Protein AF-A0A502XZ14-F1 (afdb_monomer_lite)

Structure (mmCIF, N/CA/C/O backbone):
data_AF-A0A502XZ14-F1
#
_entry.id   AF-A0A502XZ14-F1
#
loop_
_atom_site.group_PDB
_atom_site.id
_atom_site.type_symbol
_atom_site.label_atom_id
_atom_site.label_alt_id
_atom_site.label_comp_id
_atom_site.label_asym_id
_atom_site.label_entity_id
_atom_site.label_seq_id
_atom_site.pdbx_PDB_ins_code
_atom_site.Cartn_x
_atom_site.Cartn_y
_atom_site.Cartn_z
_atom_site.occupancy
_atom_site.B_iso_or_equiv
_atom_site.auth_seq_id
_atom_site.auth_comp_id
_atom_site.auth_asym_id
_atom_site.auth_atom_id
_atom_site.pdbx_PDB_model_num
ATOM 1 N N . MET A 1 1 ? -4.912 14.839 -7.525 1.00 28.81 1 MET A N 1
ATOM 2 C CA . MET A 1 1 ? -3.686 14.973 -8.349 1.00 28.81 1 MET A CA 1
ATOM 3 C C . MET A 1 1 ? -2.509 14.841 -7.400 1.00 28.81 1 MET A C 1
ATOM 5 O O . MET A 1 1 ? -2.170 15.815 -6.741 1.00 28.81 1 MET A O 1
ATOM 9 N N . ALA A 1 2 ? -1.990 13.626 -7.237 1.00 28.59 2 ALA A N 1
ATOM 10 C CA . ALA A 1 2 ? -0.943 13.310 -6.268 1.00 28.59 2 ALA A CA 1
ATOM 11 C C . ALA A 1 2 ? 0.416 13.217 -6.973 1.00 28.59 2 ALA A C 1
ATOM 13 O O . ALA A 1 2 ? 0.514 12.670 -8.069 1.00 28.59 2 ALA A O 1
ATOM 14 N N . ALA A 1 3 ? 1.461 13.758 -6.349 1.00 26.08 3 ALA A N 1
ATOM 15 C CA . ALA A 1 3 ? 2.834 13.681 -6.828 1.00 26.08 3 ALA A CA 1
ATOM 16 C C . ALA A 1 3 ? 3.702 13.107 -5.704 1.00 26.08 3 ALA A C 1
ATOM 18 O O . ALA A 1 3 ? 4.000 13.791 -4.729 1.00 26.08 3 ALA A O 1
ATOM 19 N N . ALA A 1 4 ? 4.144 11.856 -5.839 1.00 37.56 4 ALA A N 1
ATOM 20 C CA . ALA A 1 4 ? 5.187 11.325 -4.966 1.00 37.56 4 ALA A CA 1
ATOM 21 C C . ALA A 1 4 ? 6.507 12.070 -5.239 1.00 37.56 4 ALA A C 1
ATOM 23 O O . ALA A 1 4 ? 6.778 12.418 -6.383 1.00 37.56 4 ALA A O 1
ATOM 24 N N . ILE A 1 5 ? 7.351 12.292 -4.225 1.00 33.88 5 ILE A N 1
ATOM 25 C CA . ILE A 1 5 ? 8.728 12.795 -4.380 1.00 33.88 5 ILE A CA 1
ATOM 26 C C . ILE A 1 5 ? 9.656 11.822 -3.647 1.00 33.88 5 ILE A C 1
ATOM 28 O O . ILE A 1 5 ? 9.766 11.842 -2.425 1.00 33.88 5 ILE A O 1
ATOM 32 N N . GLY A 1 6 ? 10.324 10.935 -4.380 1.00 41.91 6 GLY A N 1
ATOM 33 C CA . GLY A 1 6 ? 11.262 9.968 -3.807 1.00 41.91 6 GLY A CA 1
ATOM 34 C C . GLY A 1 6 ? 12.212 9.413 -4.862 1.00 41.91 6 GLY A C 1
ATOM 35 O O . GLY A 1 6 ? 11.855 9.327 -6.032 1.00 41.91 6 GLY A O 1
ATOM 36 N N . LYS A 1 7 ? 13.446 9.069 -4.478 1.00 45.41 7 LYS A N 1
ATOM 37 C CA . LYS A 1 7 ? 14.436 8.454 -5.379 1.00 45.41 7 LYS A CA 1
ATOM 38 C C . LYS A 1 7 ? 14.294 6.930 -5.315 1.00 45.41 7 LYS A C 1
ATOM 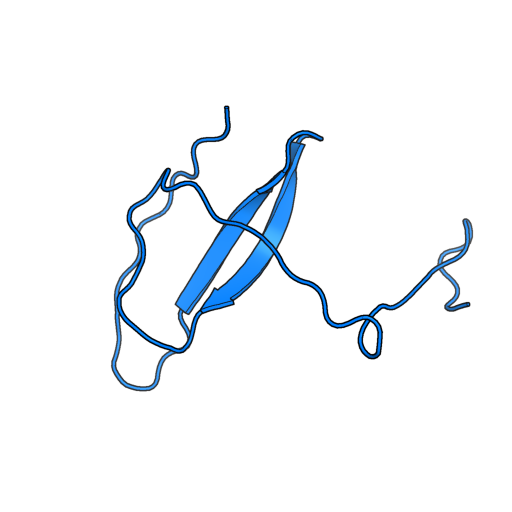40 O O . LYS A 1 7 ? 14.643 6.344 -4.294 1.00 45.41 7 LYS A O 1
ATOM 45 N N . ALA A 1 8 ? 13.831 6.282 -6.384 1.00 50.38 8 ALA A N 1
ATOM 46 C CA . ALA A 1 8 ? 13.815 4.820 -6.478 1.00 50.38 8 ALA A CA 1
ATOM 47 C C . ALA A 1 8 ? 15.140 4.301 -7.073 1.00 50.38 8 ALA A C 1
ATOM 49 O O . ALA A 1 8 ? 15.525 4.676 -8.179 1.00 50.38 8 ALA A O 1
ATOM 50 N N . ARG A 1 9 ? 15.861 3.431 -6.350 1.00 44.16 9 ARG A N 1
ATOM 51 C CA . ARG A 1 9 ? 17.076 2.745 -6.832 1.00 44.16 9 ARG A CA 1
ATOM 52 C C . ARG A 1 9 ? 16.850 1.236 -6.784 1.00 44.16 9 ARG A C 1
ATOM 54 O O . ARG A 1 9 ? 16.705 0.676 -5.704 1.00 44.16 9 ARG A O 1
ATOM 61 N N . ARG A 1 10 ? 16.864 0.569 -7.941 1.00 51.03 10 ARG A N 1
ATOM 62 C CA . ARG A 1 10 ? 16.736 -0.895 -8.039 1.00 51.03 10 ARG A CA 1
ATOM 63 C C . ARG A 1 10 ? 18.037 -1.580 -7.606 1.00 51.03 10 ARG A C 1
ATOM 65 O O . ARG A 1 10 ? 19.091 -1.316 -8.181 1.00 51.03 10 ARG A O 1
ATOM 72 N N . ILE A 1 11 ? 17.954 -2.484 -6.631 1.00 54.38 11 ILE A N 1
ATOM 73 C CA . ILE A 1 11 ? 19.038 -3.390 -6.223 1.00 54.38 11 ILE A CA 1
ATOM 74 C C . ILE A 1 11 ? 18.527 -4.829 -6.432 1.00 54.38 11 ILE A C 1
ATOM 76 O O . ILE A 1 11 ? 17.448 -5.147 -5.936 1.00 54.38 11 ILE A O 1
ATOM 80 N N . PRO A 1 12 ? 19.231 -5.705 -7.175 1.00 49.44 12 PRO A N 1
ATOM 81 C CA . PRO A 1 12 ? 18.821 -7.103 -7.339 1.00 49.44 12 PRO A CA 1
ATOM 82 C C . PRO A 1 12 ? 18.674 -7.802 -5.977 1.00 49.44 12 PRO A C 1
ATOM 84 O O . PRO A 1 12 ? 19.592 -7.755 -5.165 1.00 49.44 12 PRO A O 1
ATOM 87 N N . GLY A 1 13 ? 17.513 -8.411 -5.715 1.00 58.53 13 GLY A N 1
ATOM 88 C CA . GLY A 1 13 ? 17.179 -9.030 -4.422 1.00 58.53 13 GLY A CA 1
ATOM 89 C C . GLY A 1 13 ? 16.615 -8.073 -3.363 1.00 58.53 13 GLY A C 1
ATOM 90 O O . GLY A 1 13 ? 16.142 -8.535 -2.329 1.00 58.53 13 GLY A O 1
ATOM 91 N N . ALA A 1 14 ? 16.611 -6.760 -3.612 1.00 68.75 14 ALA A N 1
ATOM 92 C CA . ALA A 1 14 ? 15.948 -5.795 -2.745 1.00 68.75 14 ALA A CA 1
ATOM 93 C C . ALA A 1 14 ? 14.484 -5.603 -3.154 1.00 68.75 14 ALA A C 1
ATOM 95 O O . ALA A 1 14 ? 14.146 -5.529 -4.337 1.00 68.75 14 ALA A O 1
ATOM 96 N N . VAL A 1 15 ? 13.624 -5.488 -2.149 1.00 75.62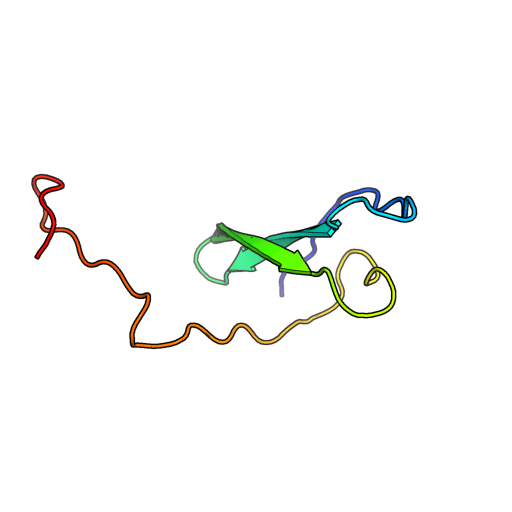 15 VAL A N 1
ATOM 97 C CA . VAL A 1 15 ? 12.224 -5.106 -2.321 1.00 75.62 15 VAL A CA 1
ATOM 98 C C . VAL A 1 15 ? 12.160 -3.618 -2.666 1.00 75.62 15 VAL A C 1
ATOM 100 O O . VAL A 1 15 ? 12.813 -2.810 -2.005 1.00 75.62 15 VAL A O 1
ATOM 103 N N . THR A 1 16 ? 11.375 -3.243 -3.680 1.00 80.38 16 THR A N 1
ATOM 104 C CA . THR A 1 16 ? 11.046 -1.827 -3.897 1.00 80.38 16 THR A CA 1
ATOM 105 C C . THR A 1 16 ? 9.816 -1.489 -3.069 1.00 80.38 16 THR A C 1
ATOM 107 O O . THR A 1 16 ? 8.824 -2.215 -3.107 1.00 80.38 16 THR A O 1
ATOM 110 N N . LEU A 1 17 ? 9.891 -0.393 -2.321 1.00 84.94 17 LEU A N 1
ATOM 111 C CA . LEU A 1 17 ? 8.757 0.171 -1.603 1.00 84.94 17 LEU A CA 1
ATOM 112 C C . LEU A 1 17 ? 8.280 1.423 -2.330 1.00 84.94 17 LEU A C 1
ATOM 114 O O . LEU A 1 17 ? 9.083 2.301 -2.653 1.00 84.94 17 LEU A O 1
ATOM 118 N N . LEU A 1 18 ? 6.979 1.495 -2.573 1.00 87.94 18 LEU A N 1
ATOM 119 C CA . LEU A 1 18 ? 6.309 2.656 -3.134 1.00 87.94 18 LEU A CA 1
ATOM 120 C C . LEU A 1 18 ? 5.614 3.409 -2.003 1.00 87.94 18 LEU A C 1
ATOM 122 O O . LEU A 1 18 ? 4.853 2.812 -1.243 1.00 87.94 18 LEU A O 1
ATOM 126 N N . HIS A 1 19 ? 5.870 4.712 -1.910 1.00 90.25 19 HIS A N 1
ATOM 127 C CA . HIS A 1 19 ? 5.069 5.621 -1.095 1.00 90.25 19 HIS A CA 1
ATOM 128 C C . HIS A 1 19 ? 4.002 6.224 -2.002 1.00 90.25 19 HIS A C 1
ATOM 130 O O . HIS A 1 19 ? 4.338 6.961 -2.930 1.00 90.25 19 HIS A O 1
ATOM 136 N N . VAL A 1 20 ? 2.742 5.880 -1.756 1.00 89.88 20 VAL A N 1
ATOM 137 C CA . VAL A 1 20 ? 1.602 6.320 -2.561 1.00 89.88 20 VAL A CA 1
ATOM 138 C C . VAL A 1 20 ? 0.763 7.271 -1.724 1.00 89.88 20 VAL A C 1
ATOM 140 O O . VAL A 1 20 ? 0.267 6.893 -0.665 1.00 89.88 20 VAL A O 1
ATOM 143 N N . GLU A 1 21 ? 0.627 8.510 -2.177 1.00 92.94 21 GLU A N 1
ATOM 144 C CA . GLU A 1 21 ? -0.277 9.483 -1.569 1.00 92.94 21 GLU A CA 1
ATOM 145 C C . GLU A 1 21 ? -1.705 9.217 -2.056 1.00 92.94 21 GLU A C 1
ATOM 147 O O . GLU A 1 21 ? -1.951 9.099 -3.255 1.00 92.94 21 GLU A O 1
ATOM 152 N N . LEU A 1 22 ? -2.634 9.083 -1.112 1.00 89.69 22 LEU A N 1
ATOM 153 C CA . LEU A 1 22 ? -4.060 8.926 -1.375 1.00 89.69 22 LEU A CA 1
ATOM 154 C C . LEU A 1 22 ? -4.736 10.297 -1.412 1.00 89.69 22 LEU A C 1
ATOM 156 O O . LEU A 1 22 ? -4.267 11.242 -0.782 1.00 89.69 22 LEU A O 1
ATOM 160 N N . ASP A 1 23 ? -5.902 10.389 -2.051 1.00 88.00 23 ASP A N 1
ATOM 161 C CA . ASP A 1 23 ? -6.654 11.649 -2.166 1.00 88.00 23 ASP A CA 1
ATOM 162 C C . ASP A 1 23 ? -7.025 12.284 -0.810 1.00 88.00 23 ASP A C 1
ATOM 164 O O . ASP A 1 23 ? -7.239 13.491 -0.723 1.00 88.00 23 ASP A O 1
ATOM 168 N N . GLY A 1 24 ? -7.080 11.490 0.266 1.00 87.00 24 GLY A N 1
ATOM 169 C CA . GLY A 1 24 ? -7.304 11.977 1.631 1.00 87.00 24 GLY A CA 1
ATOM 170 C C . GLY A 1 24 ? -6.051 12.517 2.339 1.00 87.00 24 GLY A C 1
ATOM 171 O O . GLY A 1 24 ? -6.125 12.849 3.522 1.00 87.00 24 GLY A O 1
ATOM 172 N N . GLY A 1 25 ? -4.903 12.580 1.655 1.00 87.25 25 GLY A N 1
ATOM 173 C CA . GLY A 1 25 ? -3.618 13.034 2.194 1.00 87.25 25 GLY A CA 1
ATOM 174 C C . GLY A 1 25 ? -2.860 11.985 3.016 1.00 87.25 25 GLY A C 1
ATOM 175 O O . GLY A 1 25 ? -1.780 12.268 3.533 1.00 87.25 25 GLY A O 1
ATOM 176 N N . GLN A 1 26 ? -3.396 10.769 3.166 1.00 88.88 26 GLN A N 1
ATOM 177 C CA . GLN A 1 26 ? -2.674 9.660 3.789 1.00 88.88 26 GLN A CA 1
ATOM 178 C C . GLN A 1 26 ? -1.628 9.082 2.833 1.00 88.88 26 GLN A C 1
ATOM 180 O O . GLN A 1 26 ? -1.775 9.129 1.614 1.00 88.88 26 GLN A O 1
ATOM 185 N N . THR A 1 27 ? -0.588 8.464 3.391 1.00 89.88 27 THR A N 1
A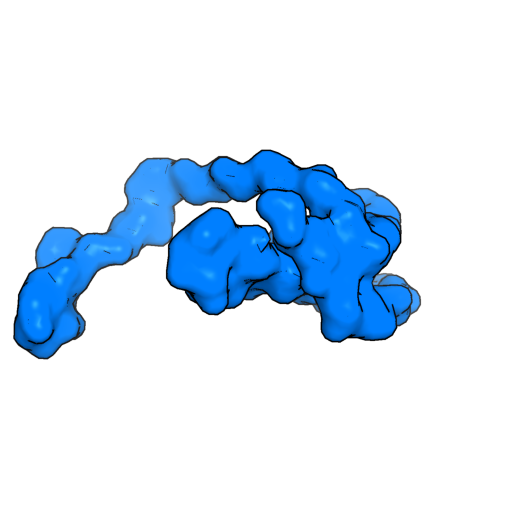TOM 186 C CA . THR A 1 27 ? 0.396 7.697 2.618 1.00 89.88 27 THR A CA 1
ATOM 187 C C . THR A 1 27 ? 0.178 6.202 2.824 1.00 89.88 27 THR A C 1
ATOM 189 O O . THR A 1 27 ? 0.183 5.722 3.956 1.00 89.88 27 THR A O 1
ATOM 192 N N . CYS A 1 28 ? 0.027 5.461 1.729 1.00 90.00 28 CYS A N 1
ATOM 193 C CA . CYS A 1 28 ? 0.071 4.005 1.705 1.00 90.00 28 CYS A CA 1
ATOM 194 C C . CYS A 1 28 ? 1.481 3.535 1.320 1.00 90.00 28 CYS A C 1
ATOM 196 O O . CYS A 1 28 ? 2.109 4.097 0.419 1.00 90.00 28 CYS A O 1
ATOM 198 N N . LEU A 1 29 ? 1.981 2.502 2.000 1.00 89.62 29 LEU A N 1
ATOM 199 C CA . LEU A 1 29 ? 3.253 1.863 1.677 1.00 89.62 29 LEU A CA 1
ATOM 200 C C . LEU A 1 29 ? 2.983 0.532 0.978 1.00 89.62 29 LEU A C 1
ATOM 202 O O . LEU A 1 29 ? 2.362 -0.356 1.559 1.00 89.62 29 LEU A O 1
ATOM 206 N N . VAL A 1 30 ? 3.475 0.386 -0.250 1.00 89.31 30 VAL A N 1
ATOM 207 C CA . VAL A 1 30 ? 3.216 -0.794 -1.086 1.00 89.31 30 VAL A CA 1
ATOM 208 C C . VAL A 1 30 ? 4.522 -1.463 -1.481 1.00 89.31 30 VAL A C 1
ATOM 210 O O . VAL A 1 30 ? 5.497 -0.805 -1.845 1.00 89.31 30 VAL A O 1
ATOM 213 N N . ILE A 1 31 ? 4.539 -2.792 -1.430 1.00 87.69 31 ILE A N 1
ATOM 214 C CA . ILE A 1 31 ? 5.653 -3.600 -1.919 1.00 87.69 31 ILE A CA 1
ATOM 215 C C . ILE A 1 31 ? 5.487 -3.822 -3.424 1.00 87.69 31 ILE A C 1
ATOM 217 O O . ILE A 1 31 ? 4.526 -4.445 -3.861 1.00 87.69 31 ILE A O 1
ATOM 221 N N . HIS A 1 32 ? 6.469 -3.372 -4.206 1.00 85.44 32 HIS A N 1
ATOM 222 C CA . HIS A 1 32 ? 6.564 -3.609 -5.646 1.00 85.44 32 HIS A CA 1
ATOM 223 C C . HIS A 1 32 ? 7.821 -4.424 -5.955 1.00 85.44 32 HIS A C 1
ATOM 225 O O . HIS A 1 32 ? 8.904 -3.898 -6.205 1.00 85.44 32 HIS A O 1
ATOM 231 N N . ASN A 1 33 ? 7.715 -5.745 -5.856 1.00 80.00 33 ASN A N 1
ATOM 232 C CA . ASN A 1 33 ? 8.845 -6.656 -6.063 1.00 80.00 33 ASN A CA 1
ATOM 233 C C . ASN A 1 33 ? 8.902 -7.250 -7.483 1.00 80.00 33 ASN A C 1
ATOM 235 O O . ASN A 1 33 ? 9.852 -7.969 -7.799 1.00 80.00 33 ASN A O 1
ATOM 239 N N . GLN A 1 34 ? 7.918 -6.953 -8.336 1.00 74.69 34 GLN A N 1
ATOM 240 C CA . GLN A 1 34 ? 7.783 -7.521 -9.676 1.00 74.69 34 GLN A CA 1
ATOM 241 C C . GLN A 1 34 ? 7.857 -6.416 -10.731 1.00 74.69 34 GLN A C 1
ATOM 243 O O . GLN A 1 34 ? 6.973 -5.578 -10.830 1.00 74.69 34 GLN A O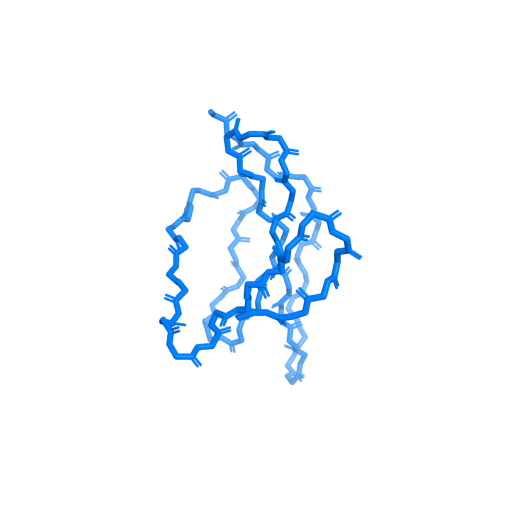 1
ATOM 248 N N . GLY A 1 35 ? 8.902 -6.434 -11.559 1.00 74.56 35 GLY A N 1
ATOM 249 C CA . GLY A 1 35 ? 9.042 -5.500 -12.678 1.00 74.56 35 GLY A CA 1
ATOM 250 C C . GLY A 1 35 ? 9.944 -4.290 -12.396 1.00 74.56 35 GLY A C 1
ATOM 251 O O . GLY A 1 35 ? 10.727 -4.292 -11.441 1.00 74.56 35 GLY A O 1
ATOM 252 N N . PRO A 1 36 ? 9.941 -3.293 -13.296 1.00 79.69 36 PRO A N 1
ATOM 253 C CA . PRO A 1 36 ? 10.777 -2.107 -13.166 1.00 79.69 36 PRO A CA 1
ATOM 254 C C . PRO A 1 36 ? 10.276 -1.192 -12.043 1.00 79.69 36 PRO A C 1
ATOM 256 O O . PRO A 1 36 ? 9.100 -1.210 -11.683 1.00 79.69 36 PRO A O 1
ATOM 259 N N . ALA A 1 37 ? 11.183 -0.372 -11.510 1.00 78.75 37 ALA A N 1
ATOM 260 C CA . ALA A 1 37 ? 10.791 0.727 -10.639 1.00 78.75 37 ALA A CA 1
ATOM 261 C C . ALA A 1 37 ? 9.922 1.713 -11.431 1.00 78.75 37 ALA A C 1
ATOM 263 O O . ALA A 1 37 ? 10.225 2.001 -12.590 1.00 78.75 37 ALA A O 1
ATOM 264 N N . LEU A 1 38 ? 8.861 2.208 -10.800 1.00 83.62 38 LEU A N 1
ATOM 265 C CA . LEU A 1 38 ? 8.016 3.244 -11.377 1.00 83.62 38 LEU A CA 1
ATOM 266 C C . LEU A 1 38 ? 8.691 4.608 -11.253 1.00 83.62 38 LEU A C 1
ATOM 268 O O . LEU A 1 38 ? 9.494 4.843 -10.344 1.00 83.62 38 LEU A O 1
ATOM 272 N N . GLU A 1 39 ? 8.349 5.500 -12.175 1.00 83.81 39 GLU A N 1
ATOM 273 C CA . GLU A 1 39 ? 8.748 6.893 -12.068 1.00 83.81 39 GLU A CA 1
ATOM 274 C C . GLU A 1 39 ? 7.986 7.588 -10.941 1.00 83.81 39 GLU A C 1
ATOM 276 O O . GLU A 1 39 ? 6.835 7.292 -10.617 1.00 83.81 39 GLU A O 1
ATOM 281 N N . THR A 1 40 ? 8.666 8.539 -10.329 1.00 82.94 40 THR A N 1
ATOM 282 C CA . THR A 1 40 ? 8.128 9.376 -9.270 1.00 82.94 40 THR A CA 1
ATOM 283 C C . THR A 1 40 ? 7.007 10.255 -9.825 1.00 82.94 40 THR A C 1
ATOM 285 O O . THR A 1 40 ? 7.218 10.977 -10.794 1.00 82.94 40 THR A O 1
ATOM 288 N N . GLY A 1 41 ? 5.820 10.186 -9.215 1.00 85.62 41 GLY A N 1
ATOM 289 C CA . GLY A 1 41 ? 4.619 10.875 -9.703 1.00 85.62 41 GLY A CA 1
ATOM 290 C C . GLY A 1 41 ? 3.788 10.076 -10.712 1.00 85.62 41 GLY A C 1
ATOM 291 O O . GLY A 1 41 ? 2.778 10.589 -11.181 1.00 85.62 41 GLY A O 1
ATOM 292 N N . ALA A 1 42 ? 4.174 8.836 -11.033 1.00 87.06 42 ALA A N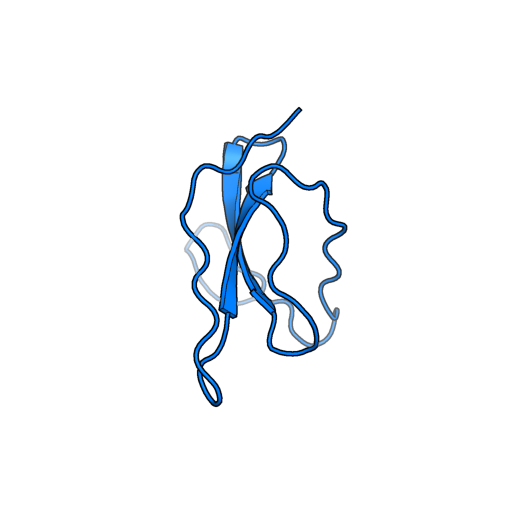 1
ATOM 293 C CA . ALA A 1 42 ? 3.317 7.941 -11.803 1.00 87.06 42 ALA A CA 1
ATOM 294 C C . ALA A 1 42 ? 2.023 7.622 -11.034 1.00 87.06 42 ALA A C 1
ATOM 296 O O . ALA A 1 42 ? 2.054 7.354 -9.830 1.00 87.06 42 ALA A O 1
ATOM 297 N N . GLU A 1 43 ? 0.899 7.619 -11.749 1.00 87.44 43 GLU A N 1
ATOM 298 C CA . GLU A 1 43 ? -0.385 7.164 -11.219 1.00 87.44 43 GLU A CA 1
ATOM 299 C C . GLU A 1 43 ? -0.406 5.634 -11.128 1.00 87.44 43 GLU A C 1
ATOM 301 O O . GLU A 1 43 ? 0.115 4.934 -12.001 1.00 87.44 43 GLU A O 1
ATOM 306 N N . VAL A 1 44 ? -0.992 5.117 -10.048 1.00 85.75 44 VAL A N 1
ATOM 307 C CA . VAL A 1 44 ? -1.098 3.681 -9.779 1.00 85.75 44 VAL A CA 1
ATOM 308 C C . VAL A 1 44 ? -2.465 3.353 -9.201 1.00 85.75 44 VAL A C 1
ATOM 310 O O . VAL A 1 44 ? -2.988 4.099 -8.374 1.00 85.75 44 VAL A O 1
ATOM 313 N N . ASP A 1 45 ? -2.999 2.198 -9.581 1.00 88.81 45 ASP A N 1
ATOM 314 C CA . ASP A 1 45 ? -4.163 1.616 -8.924 1.00 88.81 45 ASP A CA 1
ATOM 315 C C . ASP A 1 45 ? -3.715 0.738 -7.753 1.00 88.81 45 ASP A C 1
ATOM 317 O O . ASP A 1 45 ? -2.759 -0.037 -7.857 1.00 88.81 45 ASP A O 1
ATOM 321 N N . LEU A 1 46 ? -4.426 0.841 -6.631 1.00 88.00 46 LEU A N 1
ATOM 322 C CA . LEU A 1 46 ? -4.195 0.005 -5.459 1.00 88.00 46 LEU A CA 1
ATOM 323 C C . LEU A 1 46 ? -5.279 -1.061 -5.356 1.00 88.00 46 LEU A C 1
ATOM 325 O O . LEU A 1 46 ? -6.468 -0.754 -5.314 1.00 88.00 46 LEU A O 1
ATOM 329 N N . LEU A 1 47 ? -4.852 -2.317 -5.250 1.00 89.25 47 LEU A N 1
ATOM 330 C CA . LEU A 1 47 ? -5.725 -3.446 -4.962 1.00 89.25 47 LEU A CA 1
ATOM 331 C C . LEU A 1 47 ? -5.332 -4.046 -3.613 1.00 89.25 47 LEU A C 1
ATOM 333 O O . LEU A 1 47 ? -4.195 -4.481 -3.429 1.00 89.25 47 LEU A O 1
ATOM 337 N N . ALA A 1 48 ? -6.282 -4.087 -2.683 1.00 88.38 48 ALA A N 1
ATOM 338 C CA . ALA A 1 48 ? -6.135 -4.820 -1.436 1.00 88.38 48 ALA A CA 1
ATOM 339 C C . ALA A 1 48 ? -6.908 -6.138 -1.529 1.00 88.38 48 ALA A C 1
ATOM 341 O O . ALA A 1 48 ? -8.094 -6.141 -1.854 1.00 88.38 48 ALA A O 1
ATOM 342 N N . GLU A 1 49 ? -6.234 -7.249 -1.236 1.00 91.62 49 GLU A N 1
ATOM 343 C CA . GLU A 1 49 ? -6.875 -8.560 -1.140 1.00 91.62 49 GLU A CA 1
ATOM 344 C C . GLU A 1 49 ? -7.818 -8.573 0.076 1.00 91.62 49 GLU A C 1
ATOM 346 O O . GLU A 1 49 ? -7.333 -8.397 1.200 1.00 91.62 49 GLU A O 1
ATOM 351 N N . PRO A 1 50 ? -9.136 -8.794 -0.099 1.00 91.62 50 PRO A N 1
ATOM 352 C CA . PRO A 1 50 ? -10.092 -8.735 1.005 1.00 91.62 50 PRO A CA 1
ATOM 353 C C . PRO A 1 50 ? -9.741 -9.650 2.184 1.00 91.62 50 PRO A C 1
ATOM 355 O O . PRO A 1 50 ? -9.953 -9.271 3.333 1.00 91.62 50 PRO A O 1
ATOM 358 N N . GLY A 1 51 ? -9.152 -10.822 1.918 1.00 95.81 51 GLY A N 1
ATOM 359 C CA . GLY A 1 51 ? -8.726 -11.771 2.954 1.00 95.81 51 GLY A CA 1
ATOM 360 C C . GLY A 1 51 ? -7.548 -11.312 3.824 1.00 95.81 51 GLY A C 1
ATOM 361 O O . GLY A 1 51 ? -7.253 -11.961 4.824 1.00 95.81 51 GLY A O 1
ATOM 362 N N . HIS A 1 52 ? -6.874 -10.214 3.465 1.00 94.25 52 HIS A N 1
ATOM 363 C CA . HIS A 1 52 ? -5.751 -9.632 4.213 1.00 94.25 52 HIS A CA 1
ATOM 364 C C . HIS A 1 52 ? -6.075 -8.249 4.799 1.00 94.25 52 HIS A C 1
ATOM 366 O O . HIS A 1 52 ? -5.178 -7.543 5.262 1.00 94.25 52 HIS A O 1
ATOM 372 N N . LEU A 1 53 ? -7.343 -7.834 4.762 1.00 95.25 53 LEU A N 1
ATOM 373 C CA . LEU A 1 53 ? -7.777 -6.599 5.401 1.00 95.25 53 LEU A CA 1
ATOM 374 C C . LEU A 1 53 ? -7.924 -6.806 6.908 1.00 95.25 53 LEU A C 1
ATOM 376 O O . LEU A 1 53 ? -8.502 -7.788 7.367 1.00 95.25 53 LEU A O 1
ATOM 380 N N . HIS A 1 54 ? -7.426 -5.838 7.669 1.00 95.00 54 HIS A N 1
ATOM 381 C CA . HIS A 1 54 ? -7.585 -5.782 9.115 1.00 95.00 54 HIS A CA 1
ATOM 382 C C . HIS A 1 54 ? -8.449 -4.575 9.469 1.00 95.00 54 HIS A C 1
ATOM 384 O O . HIS A 1 54 ? -8.159 -3.459 9.033 1.00 95.00 54 HIS A O 1
ATOM 390 N N . PHE A 1 55 ? -9.491 -4.799 10.266 1.00 95.69 55 PHE A N 1
ATOM 391 C CA . PHE A 1 55 ? -10.373 -3.750 10.760 1.00 95.69 55 PHE A CA 1
ATOM 392 C C . PHE A 1 55 ? -10.091 -3.503 12.237 1.00 95.69 55 PHE A C 1
ATOM 394 O O . PHE A 1 55 ? -9.740 -4.421 12.978 1.00 95.69 55 PHE A O 1
ATOM 401 N N . PHE A 1 56 ? -10.225 -2.247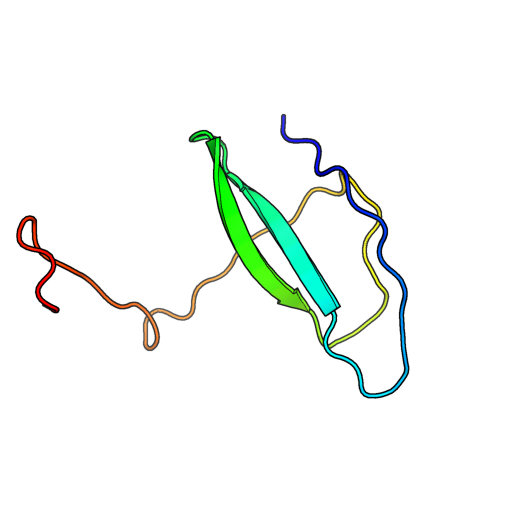 12.652 1.00 96.81 56 PHE A N 1
ATOM 402 C CA . PHE A 1 56 ? -10.013 -1.830 14.031 1.00 96.81 56 PHE A CA 1
ATOM 403 C C . PHE A 1 56 ? -11.172 -0.937 14.478 1.00 96.81 56 PHE A C 1
ATOM 405 O O . PHE A 1 56 ? -11.658 -0.119 13.692 1.00 96.81 56 PHE A O 1
ATOM 412 N N . ASP A 1 57 ? -11.617 -1.099 15.723 1.00 97.56 57 ASP A N 1
ATOM 413 C CA . ASP A 1 57 ? -12.601 -0.212 16.346 1.00 97.56 57 ASP A CA 1
ATOM 414 C C . ASP A 1 57 ? -11.981 1.134 16.773 1.00 97.56 57 ASP A C 1
ATOM 416 O O . ASP A 1 57 ? -10.789 1.394 16.583 1.00 97.56 57 ASP A O 1
ATOM 420 N N . GLN A 1 58 ? -12.800 2.025 17.339 1.00 96.88 58 GLN A N 1
ATOM 421 C CA . GLN A 1 58 ? -12.354 3.360 17.760 1.00 96.88 58 GLN A CA 1
ATOM 422 C C . GLN A 1 58 ? -11.359 3.317 18.927 1.00 96.88 58 GLN A C 1
ATOM 424 O O . GLN A 1 58 ? -10.596 4.262 19.122 1.00 96.88 58 GLN A O 1
ATOM 429 N N . GLU A 1 59 ? -11.333 2.221 19.684 1.00 97.31 59 GLU A N 1
ATOM 430 C CA . GLU A 1 59 ? -10.371 1.972 20.753 1.00 97.31 59 GLU A CA 1
ATOM 431 C C . GLU A 1 59 ? -9.105 1.252 20.253 1.00 97.31 59 GLU A C 1
ATOM 433 O O . GLU A 1 59 ? -8.213 0.953 21.051 1.00 97.31 59 GLU A O 1
ATOM 438 N N . GLY A 1 60 ? -9.002 0.988 18.945 1.00 95.25 60 GLY A N 1
ATOM 439 C CA . GLY A 1 60 ? -7.846 0.366 18.303 1.00 95.25 60 GLY A CA 1
ATOM 440 C C . GLY A 1 60 ? -7.788 -1.157 18.434 1.00 95.25 60 GLY A C 1
ATOM 441 O O . GLY A 1 60 ? -6.727 -1.744 18.219 1.00 95.25 60 GLY A O 1
ATOM 442 N N . ARG A 1 61 ? -8.888 -1.821 18.799 1.00 97.31 61 ARG A N 1
ATOM 443 C CA . ARG A 1 61 ? -8.950 -3.287 18.894 1.00 97.31 61 ARG A CA 1
ATOM 444 C C . ARG A 1 61 ? -9.347 -3.881 17.551 1.00 97.31 61 ARG A C 1
ATOM 446 O O . ARG A 1 61 ? -10.199 -3.329 16.865 1.00 97.31 61 ARG A O 1
ATOM 453 N N . ALA A 1 62 ? -8.738 -5.011 17.194 1.00 96.25 62 ALA A N 1
ATOM 454 C CA . ALA A 1 62 ? -9.072 -5.727 15.967 1.00 96.25 62 ALA A CA 1
ATOM 455 C C . ALA A 1 62 ? -10.511 -6.272 16.015 1.00 96.25 62 ALA A C 1
ATOM 457 O O . ALA A 1 62 ? -10.914 -6.824 17.045 1.00 96.25 62 ALA A O 1
ATOM 458 N N . VAL A 1 63 ? -11.247 -6.133 14.907 1.00 92.56 63 VAL A N 1
ATOM 459 C CA . VAL A 1 63 ? -12.641 -6.589 14.736 1.00 92.56 63 VAL A CA 1
ATOM 460 C C . VAL A 1 63 ? -12.858 -7.325 13.422 1.00 92.56 63 VAL A C 1
ATOM 462 O O . VAL A 1 63 ? -12.100 -7.066 12.460 1.00 92.56 63 VAL A O 1
#

Foldseek 3Di:
DDWADDDWDDDVVDWTWDFDQDPVRDTDIDTDRDDDDDDTRDDDDDDDDPVPDWDADPVGHTD

Radius of gyration: 14.36 Å; chains: 1; bounding box: 32×27×34 Å

pLDDT: mean 78.75, std 20.01, range [26.08, 97.56]

Sequence (63 aa):
MAAAIGKARRIPGAVTLLHVELDGGQTCLVIHNQGPALETGAEVDLLAEPGHLHFFDQEGRAV

Secondary structure (DSSP, 8-state):
-----------TTPPEEEEEE-TTS-EEEEEE-SSSPPPTT--------GGG---B-TTS-B-